Protein AF-A0A3A9IC26-F1 (afdb_monomer)

Secondary structure (DSSP, 8-state):
-HHHHHHHHHHHHHHHHHHHHHHHHTTTS-GGGHHHHHHHHHHHHHHHHHHHHHHHHHHHHHHHS-EEETTTTEEEEE--STTS-HHHHTTSTHHHHTT-EEEEEGGGEEEEEEBSSSEEEEEETTEEEEEE-SSHHHHHHHHHHHHHH--PEEPPPB--

Foldseek 3Di:
DVVLCVPVVCLVVVLVVLVVVCVVVVVVDDPVCPVVSVVVNVVSVVVSVVVVVVSVLLVCCVVLQWDADPPQQKIKHQAAPPPDDPVVVVPVCCVVSRRDIDIDRLVQFAEKEAEPWFWIWTAGPVGIGIGGDPGPVSSVVVVVVSVVSHPHYYDDYPDD

Sequence (160 aa):
MAKHFFSAGIITTGLIAMFYTNSYLLPNIPPEYTKVVFCLDVLIVIISLYPIKKMAERVAVRYFGVVFDDTEKKIVIPADLENSSCGENLRLNFIRKMGDFEEINVKDISSVTREKGVNLYIHGQFGSRKINFSNKQKRDECLSALQARTSVRFGRDLGY

pLDDT: mean 70.34, std 14.38, range [30.5, 86.56]

Structure (mmCIF, N/CA/C/O backbone):
data_AF-A0A3A9IC26-F1
#
_entry.id   AF-A0A3A9IC26-F1
#
loop_
_atom_site.group_PDB
_atom_site.id
_atom_site.type_symbol
_atom_site.label_atom_id
_atom_site.label_alt_id
_atom_site.label_comp_id
_atom_site.label_asym_id
_atom_site.label_entity_id
_atom_site.label_seq_id
_atom_site.pdbx_PDB_ins_code
_atom_site.Cartn_x
_atom_site.Cartn_y
_atom_site.Cartn_z
_atom_site.occupancy
_atom_site.B_iso_or_equiv
_atom_site.auth_seq_id
_atom_site.auth_comp_id
_atom_site.auth_asym_id
_atom_site.auth_atom_id
_atom_site.pdbx_PDB_model_num
ATOM 1 N N . MET A 1 1 ? 6.668 15.614 -0.184 1.00 36.22 1 MET A N 1
ATOM 2 C CA . MET A 1 1 ? 6.187 15.738 -1.585 1.00 36.22 1 MET A CA 1
ATOM 3 C C . MET A 1 1 ? 7.273 15.409 -2.625 1.00 36.22 1 MET A C 1
ATOM 5 O O . MET A 1 1 ? 6.978 14.666 -3.549 1.00 36.22 1 MET A O 1
ATOM 9 N N . ALA A 1 2 ? 8.530 15.839 -2.442 1.00 30.50 2 ALA A N 1
ATOM 10 C CA . ALA A 1 2 ? 9.625 15.651 -3.413 1.00 30.50 2 ALA A CA 1
ATOM 11 C C . ALA A 1 2 ? 10.085 14.195 -3.689 1.00 30.50 2 ALA A C 1
ATOM 13 O O . ALA A 1 2 ? 10.569 13.902 -4.774 1.00 30.50 2 ALA A O 1
ATOM 14 N N . LYS A 1 3 ? 9.913 13.249 -2.753 1.00 34.62 3 LYS A N 1
ATOM 15 C CA . LYS A 1 3 ? 10.384 11.856 -2.930 1.00 34.62 3 LYS A CA 1
ATOM 16 C C . LYS A 1 3 ? 9.457 10.959 -3.769 1.00 34.62 3 LYS A C 1
ATOM 18 O O . LYS A 1 3 ? 9.896 9.914 -4.234 1.00 34.62 3 LYS A O 1
ATOM 23 N N . HIS A 1 4 ? 8.199 11.352 -3.985 1.00 39.12 4 HIS A N 1
ATOM 24 C CA . HIS A 1 4 ? 7.224 10.541 -4.736 1.00 39.12 4 HIS A CA 1
ATOM 25 C C . HIS A 1 4 ? 7.382 10.685 -6.253 1.00 39.12 4 HIS A C 1
ATOM 27 O O . HIS A 1 4 ? 7.264 9.699 -6.972 1.00 39.12 4 HIS A O 1
ATOM 33 N N . PHE A 1 5 ? 7.754 11.882 -6.715 1.00 42.34 5 PHE A N 1
ATOM 34 C CA . PHE A 1 5 ? 8.208 12.104 -8.089 1.00 42.34 5 PHE A CA 1
ATOM 35 C C . PHE A 1 5 ? 9.488 11.325 -8.404 1.00 42.34 5 PHE A C 1
ATOM 37 O O . PHE A 1 5 ? 9.704 10.940 -9.545 1.00 42.34 5 PHE A O 1
ATOM 44 N N . PHE A 1 6 ? 10.308 11.041 -7.388 1.00 46.16 6 PHE A N 1
ATOM 45 C CA . PHE A 1 6 ? 11.607 10.415 -7.581 1.00 46.16 6 PHE A CA 1
ATOM 46 C C . PHE A 1 6 ? 11.494 8.956 -8.042 1.00 46.16 6 PHE A C 1
ATOM 48 O O . PHE A 1 6 ? 12.114 8.605 -9.028 1.00 46.16 6 PHE A O 1
ATOM 55 N N . SER A 1 7 ? 10.674 8.100 -7.418 1.00 52.81 7 SER A N 1
ATOM 56 C CA . SER A 1 7 ? 10.635 6.678 -7.822 1.00 52.81 7 SER A CA 1
ATOM 57 C C . SER A 1 7 ? 9.742 6.382 -9.028 1.00 52.81 7 SER A C 1
ATOM 59 O O . SER A 1 7 ? 10.132 5.554 -9.844 1.00 52.81 7 SER A O 1
ATOM 61 N N . ALA A 1 8 ? 8.578 7.027 -9.161 1.00 54.97 8 ALA A N 1
ATOM 62 C CA . ALA A 1 8 ? 7.774 6.883 -10.376 1.00 54.97 8 ALA A CA 1
ATOM 63 C C . ALA A 1 8 ? 8.522 7.484 -11.572 1.00 54.97 8 ALA A C 1
ATOM 65 O O . ALA A 1 8 ? 8.575 6.858 -12.623 1.00 54.97 8 ALA A O 1
ATOM 66 N N . GLY A 1 9 ? 9.181 8.631 -11.354 1.00 61.72 9 GLY A N 1
ATOM 67 C CA . GLY A 1 9 ? 10.098 9.247 -12.302 1.00 61.72 9 GLY A CA 1
ATOM 68 C C . GLY A 1 9 ? 11.264 8.339 -12.669 1.00 61.72 9 GLY A C 1
ATOM 69 O O . GLY A 1 9 ? 11.537 8.219 -13.844 1.00 61.72 9 GLY A O 1
ATOM 70 N N . ILE A 1 10 ? 11.909 7.648 -11.722 1.00 67.00 10 ILE A N 1
ATOM 71 C CA . ILE A 1 10 ? 13.015 6.711 -12.014 1.00 67.00 10 ILE A CA 1
ATOM 72 C C . ILE A 1 10 ? 12.562 5.518 -12.860 1.00 67.00 10 ILE A C 1
ATOM 74 O O . ILE A 1 10 ? 13.302 5.081 -13.735 1.00 67.00 10 ILE A O 1
ATOM 78 N N . ILE A 1 11 ? 11.369 4.969 -12.610 1.00 68.38 11 ILE A N 1
ATOM 79 C CA . ILE A 1 11 ? 10.871 3.822 -13.382 1.00 68.38 11 ILE A CA 1
ATOM 80 C C . ILE A 1 11 ? 10.488 4.267 -14.796 1.00 68.38 11 ILE A C 1
ATOM 82 O O . ILE A 1 11 ? 10.872 3.613 -15.763 1.00 68.38 11 ILE A O 1
ATOM 86 N N . THR A 1 12 ? 9.793 5.400 -14.944 1.00 71.44 12 THR A N 1
ATOM 87 C CA . THR A 1 12 ? 9.454 5.929 -16.273 1.00 71.44 12 THR A CA 1
ATOM 88 C C . THR A 1 12 ? 10.684 6.415 -17.028 1.00 71.44 12 THR A C 1
ATOM 90 O O . THR A 1 12 ? 10.824 6.077 -18.198 1.00 71.44 12 THR A O 1
ATOM 93 N N . THR A 1 13 ? 11.619 7.129 -16.394 1.00 74.00 13 THR A N 1
ATOM 94 C CA . THR A 1 13 ? 12.878 7.528 -17.043 1.00 74.00 13 THR A CA 1
ATOM 95 C C . THR A 1 13 ? 13.759 6.329 -17.359 1.00 74.00 13 THR A C 1
ATOM 97 O O . THR A 1 13 ? 14.393 6.333 -18.405 1.00 74.00 13 THR A O 1
ATOM 100 N N . GLY A 1 14 ? 13.758 5.284 -16.527 1.00 77.56 14 GLY A N 1
ATOM 101 C CA . GLY A 1 14 ? 14.458 4.026 -16.790 1.00 77.56 14 GLY A CA 1
ATOM 102 C C . GLY A 1 14 ? 13.901 3.282 -18.005 1.00 77.56 14 GLY A C 1
ATOM 103 O O . GLY A 1 14 ? 14.672 2.869 -18.865 1.00 77.56 14 GLY A O 1
ATOM 104 N N . LEU A 1 15 ? 12.574 3.177 -18.129 1.00 78.69 15 LEU A N 1
ATOM 105 C CA . LEU A 1 15 ? 11.924 2.570 -19.299 1.00 78.69 15 LEU A CA 1
ATOM 106 C C . LEU A 1 15 ? 12.125 3.406 -20.574 1.00 78.69 15 LEU A C 1
ATOM 108 O O . LEU A 1 15 ? 12.380 2.849 -21.639 1.00 78.69 15 LEU A O 1
ATOM 112 N N . ILE A 1 16 ? 12.065 4.738 -20.469 1.00 81.75 16 ILE A N 1
ATOM 113 C CA . ILE A 1 16 ? 12.348 5.648 -21.590 1.00 81.75 16 ILE A CA 1
ATOM 114 C C . ILE A 1 16 ? 13.818 5.537 -22.013 1.00 81.75 16 ILE A C 1
ATOM 116 O O . ILE A 1 16 ? 14.104 5.458 -23.205 1.00 81.75 16 ILE A O 1
ATOM 120 N N . ALA A 1 17 ? 14.748 5.488 -21.055 1.00 81.25 17 ALA A N 1
ATOM 121 C CA . ALA A 1 17 ? 16.169 5.307 -21.325 1.00 81.25 17 ALA A CA 1
ATOM 122 C C . ALA A 1 17 ? 16.440 3.955 -21.991 1.00 81.25 17 ALA A C 1
ATOM 124 O O . ALA A 1 17 ? 17.156 3.933 -22.982 1.00 81.25 17 ALA A O 1
ATOM 125 N N . MET A 1 18 ? 15.811 2.871 -21.521 1.00 82.31 18 MET A N 1
ATOM 126 C CA . MET A 1 18 ? 15.897 1.539 -22.133 1.00 82.31 18 MET A CA 1
ATOM 127 C C . MET A 1 18 ? 15.418 1.555 -23.592 1.00 82.31 18 MET A C 1
ATOM 129 O O . MET A 1 18 ? 16.095 1.043 -24.483 1.00 82.31 18 MET A O 1
ATOM 133 N N . PHE A 1 19 ? 14.280 2.203 -23.863 1.00 83.62 19 PHE A N 1
ATOM 134 C CA . PHE A 1 19 ? 13.764 2.351 -25.224 1.00 83.62 19 PHE A CA 1
ATOM 135 C C . PHE A 1 19 ? 14.729 3.149 -26.114 1.00 83.62 19 PHE A C 1
ATOM 137 O O . PHE A 1 19 ? 15.011 2.755 -27.246 1.00 83.62 19 PHE A O 1
ATOM 144 N N . TYR A 1 20 ? 15.290 4.240 -25.586 1.00 83.31 20 TYR A N 1
ATOM 145 C CA . TYR A 1 20 ? 16.240 5.084 -26.308 1.00 83.31 20 TYR A CA 1
ATOM 146 C C . TYR A 1 20 ? 17.561 4.353 -26.584 1.00 83.31 20 TYR A C 1
ATOM 148 O O . TYR A 1 20 ? 18.052 4.371 -27.714 1.00 83.31 20 TYR A O 1
ATOM 156 N N . THR A 1 21 ? 18.109 3.636 -25.598 1.00 81.25 21 THR A N 1
ATOM 157 C CA . THR A 1 21 ? 19.320 2.824 -25.776 1.00 81.25 21 THR A CA 1
ATOM 158 C C . THR A 1 21 ? 19.094 1.714 -26.787 1.00 81.25 21 THR A C 1
ATOM 160 O O . THR A 1 21 ? 19.941 1.524 -27.653 1.00 81.25 21 THR A O 1
ATOM 163 N N . ASN A 1 22 ? 17.939 1.043 -26.759 1.00 83.31 22 ASN A N 1
ATOM 164 C CA . ASN A 1 22 ? 17.621 -0.006 -27.728 1.00 83.31 22 ASN A CA 1
ATOM 165 C C . ASN A 1 22 ? 17.456 0.554 -29.141 1.00 83.31 22 ASN A C 1
ATOM 167 O O . ASN A 1 22 ? 17.956 -0.051 -30.085 1.00 83.31 22 ASN A O 1
ATOM 171 N N . SER A 1 23 ? 16.853 1.736 -29.297 1.00 81.25 23 SER A N 1
ATOM 172 C CA . SER A 1 23 ? 16.741 2.392 -30.607 1.00 8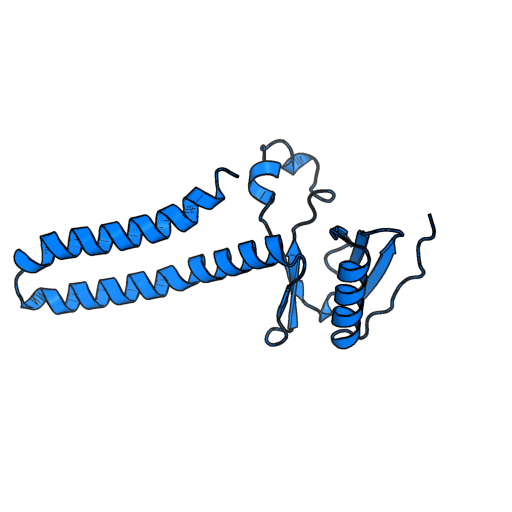1.25 23 SER A CA 1
ATOM 173 C C . SER A 1 23 ? 18.102 2.731 -31.236 1.00 81.25 23 SER A C 1
ATOM 175 O O . SER A 1 23 ? 18.229 2.713 -32.457 1.00 81.25 23 SER A O 1
ATOM 177 N N . TYR A 1 24 ? 19.130 2.971 -30.413 1.00 82.50 24 TYR A N 1
ATOM 178 C CA . TYR A 1 24 ? 20.495 3.256 -30.863 1.00 82.50 24 TYR A CA 1
ATOM 179 C C . TYR A 1 24 ? 21.375 1.997 -30.982 1.00 82.50 24 TYR A C 1
ATOM 181 O O . TYR A 1 24 ? 22.262 1.940 -31.833 1.00 82.50 24 TYR A O 1
ATOM 189 N N . LEU A 1 25 ? 21.148 0.977 -30.149 1.00 80.12 25 LEU A N 1
ATOM 190 C CA . LEU A 1 25 ? 21.926 -0.268 -30.128 1.00 80.12 25 LEU A CA 1
ATOM 191 C C . LEU A 1 25 ? 21.464 -1.278 -31.180 1.00 80.12 25 LEU A C 1
ATOM 193 O O . LEU A 1 25 ? 22.311 -1.852 -31.857 1.00 80.12 25 LEU A O 1
ATOM 197 N N . LEU A 1 26 ? 20.152 -1.483 -31.352 1.00 80.44 26 LEU A N 1
ATOM 198 C CA . LEU A 1 26 ? 19.596 -2.486 -32.274 1.00 80.44 26 LEU A CA 1
ATOM 199 C C . LEU A 1 26 ? 20.079 -2.347 -33.733 1.00 80.44 26 LEU A C 1
ATOM 201 O O . LEU A 1 26 ? 20.325 -3.382 -34.348 1.00 80.44 26 LEU A O 1
ATOM 205 N N . PRO A 1 27 ? 20.274 -1.134 -34.292 1.00 81.56 27 PRO A N 1
ATOM 206 C CA . PRO A 1 27 ? 20.824 -0.972 -35.641 1.00 81.56 27 PRO A CA 1
ATOM 207 C C . PRO A 1 27 ? 22.320 -1.306 -35.754 1.00 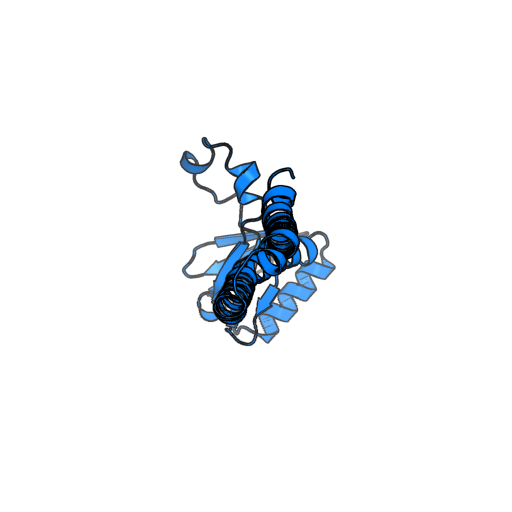81.56 27 PRO A C 1
ATOM 209 O O . PRO A 1 27 ? 22.803 -1.564 -36.851 1.00 81.56 27 PRO A O 1
ATOM 212 N N . ASN A 1 28 ? 23.055 -1.262 -34.638 1.00 82.19 28 ASN A N 1
ATOM 213 C CA . ASN A 1 28 ? 24.519 -1.329 -34.597 1.00 82.19 28 ASN A CA 1
ATOM 214 C C . ASN A 1 28 ? 25.060 -2.680 -34.098 1.00 82.19 28 ASN A C 1
ATOM 216 O O . ASN A 1 28 ? 26.273 -2.893 -34.113 1.00 82.19 28 ASN A O 1
ATOM 220 N N . ILE A 1 29 ? 24.192 -3.590 -33.646 1.00 83.12 29 ILE A N 1
ATOM 221 C CA . ILE A 1 29 ? 24.586 -4.920 -33.167 1.00 83.12 29 ILE A CA 1
ATOM 222 C C . ILE A 1 29 ? 24.325 -6.006 -34.219 1.00 83.12 29 ILE A C 1
ATOM 224 O O . ILE A 1 29 ? 23.360 -5.918 -34.980 1.00 83.12 29 ILE A O 1
ATOM 228 N N . PRO A 1 30 ? 25.139 -7.077 -34.246 1.00 84.00 30 PRO A N 1
ATOM 229 C CA . PRO A 1 30 ? 24.877 -8.222 -35.105 1.00 84.00 30 PRO A CA 1
ATOM 230 C C . PRO A 1 30 ? 23.518 -8.868 -34.776 1.00 84.00 30 PRO A C 1
ATOM 232 O O . PRO A 1 30 ? 23.146 -8.951 -33.598 1.00 84.00 30 PRO A O 1
ATOM 235 N N . PRO A 1 31 ? 22.795 -9.397 -35.782 1.00 80.06 31 PRO A N 1
ATOM 236 C CA . PRO A 1 31 ? 21.442 -9.933 -35.615 1.00 80.06 31 PRO A CA 1
ATOM 237 C C . PRO A 1 31 ? 21.364 -11.097 -34.615 1.00 80.06 31 PRO A C 1
ATOM 239 O O . PRO A 1 31 ? 20.315 -11.324 -34.018 1.00 80.06 31 PRO A O 1
ATOM 242 N N . GLU A 1 32 ? 22.471 -11.797 -34.370 1.00 82.19 32 GLU A N 1
ATOM 243 C CA . GLU A 1 32 ? 22.571 -12.896 -33.402 1.00 82.19 32 GLU A CA 1
ATOM 244 C C . GLU A 1 32 ? 22.335 -12.446 -31.949 1.00 82.19 32 GLU A C 1
ATOM 246 O O . GLU A 1 32 ? 21.747 -13.186 -31.159 1.00 82.19 32 GLU A O 1
ATOM 251 N N . TYR A 1 33 ? 22.707 -11.209 -31.604 1.00 82.06 33 TYR A N 1
ATOM 252 C CA . TYR A 1 33 ? 22.588 -10.677 -30.241 1.00 82.06 33 TYR A CA 1
ATOM 253 C C . TYR A 1 33 ? 21.229 -10.029 -29.954 1.00 82.06 33 TYR A C 1
ATOM 255 O O . TYR A 1 33 ? 20.892 -9.795 -28.794 1.00 82.06 33 TYR A O 1
ATOM 263 N N . THR A 1 34 ? 20.405 -9.794 -30.980 1.00 80.94 34 THR A N 1
ATOM 264 C CA . THR A 1 34 ? 19.076 -9.169 -30.829 1.00 80.94 34 THR A CA 1
ATOM 265 C C . THR A 1 34 ? 18.160 -9.962 -29.894 1.00 80.94 34 THR A C 1
ATOM 267 O O . THR A 1 34 ? 17.460 -9.380 -29.066 1.00 80.94 34 THR A O 1
ATOM 270 N N . LYS A 1 35 ? 18.225 -11.300 -29.949 1.00 83.00 35 LYS A N 1
ATOM 271 C CA . LYS A 1 35 ? 17.468 -12.192 -29.055 1.00 83.00 35 LYS A CA 1
ATOM 272 C C . LYS A 1 35 ? 17.874 -12.023 -27.589 1.00 83.00 35 LYS A C 1
ATOM 274 O O . LYS A 1 35 ? 17.021 -12.068 -26.711 1.00 83.00 35 LYS A O 1
ATOM 279 N N . VAL A 1 36 ? 19.166 -11.816 -27.326 1.00 84.69 36 VAL A N 1
ATOM 280 C CA . VAL A 1 36 ? 19.703 -11.643 -25.967 1.00 84.69 36 VAL A CA 1
ATOM 281 C C . VAL A 1 36 ? 19.253 -10.308 -25.376 1.00 84.69 36 VAL A C 1
ATOM 283 O O . VAL A 1 36 ? 18.832 -10.268 -24.221 1.00 84.69 36 VAL A O 1
ATOM 286 N N . VAL A 1 37 ? 19.271 -9.238 -26.179 1.00 84.19 37 VAL A N 1
ATOM 287 C CA . VAL A 1 37 ? 18.766 -7.913 -25.778 1.00 84.19 37 VAL A CA 1
ATOM 288 C C . VAL A 1 37 ? 17.279 -7.985 -25.430 1.00 84.19 37 VAL A C 1
ATOM 290 O O . VAL A 1 37 ? 16.882 -7.545 -24.356 1.00 84.19 37 VAL A O 1
ATOM 293 N N . PHE A 1 38 ? 16.473 -8.646 -26.266 1.00 84.06 38 PHE A N 1
ATOM 294 C CA . PHE A 1 38 ? 15.040 -8.793 -26.006 1.00 84.06 38 PHE A CA 1
ATOM 295 C C . PHE A 1 38 ? 14.750 -9.587 -24.719 1.00 84.06 38 PHE A C 1
ATOM 297 O O . PHE A 1 38 ? 13.858 -9.233 -23.949 1.00 84.06 38 PHE A O 1
ATOM 304 N N . CYS A 1 39 ? 15.524 -10.642 -24.438 1.00 85.44 39 CYS A N 1
ATOM 305 C CA . CYS A 1 39 ? 15.415 -11.377 -23.174 1.00 85.44 39 CYS A CA 1
ATOM 306 C C . CYS A 1 39 ? 15.756 -10.504 -21.956 1.00 85.44 39 CYS A C 1
ATOM 308 O O . CYS A 1 39 ? 15.074 -10.597 -20.933 1.00 85.44 39 CYS A O 1
ATOM 310 N N . LEU A 1 40 ? 16.785 -9.656 -22.054 1.00 85.44 40 LEU A N 1
ATOM 311 C CA . LEU A 1 40 ? 17.152 -8.713 -20.994 1.00 85.44 40 LEU A CA 1
ATOM 312 C C . LEU A 1 40 ? 16.052 -7.675 -20.752 1.00 85.44 40 LEU A C 1
ATOM 314 O O . LEU A 1 40 ? 15.700 -7.435 -19.599 1.00 85.44 40 LEU A O 1
ATOM 318 N N . ASP A 1 41 ? 15.462 -7.127 -21.814 1.00 83.75 41 ASP A N 1
ATOM 319 C CA . ASP A 1 41 ? 14.359 -6.164 -21.726 1.00 83.75 41 ASP A CA 1
ATOM 320 C C . ASP A 1 41 ? 13.155 -6.746 -20.978 1.00 83.75 41 ASP A C 1
ATOM 322 O O . ASP A 1 41 ? 12.627 -6.132 -20.049 1.00 83.75 41 ASP A O 1
ATOM 326 N N . VAL A 1 42 ? 12.744 -7.966 -21.339 1.00 86.44 42 VAL A N 1
ATOM 327 C CA . VAL A 1 42 ? 11.638 -8.666 -20.668 1.00 86.44 42 VAL A CA 1
ATOM 328 C C . VAL A 1 42 ? 11.943 -8.859 -19.182 1.00 86.44 42 VAL A C 1
ATOM 330 O O . VAL A 1 42 ? 11.078 -8.635 -18.334 1.00 86.44 42 VAL A O 1
ATOM 333 N N . LEU A 1 43 ? 13.180 -9.227 -18.847 1.00 86.56 43 LEU A N 1
ATOM 334 C CA . LEU A 1 43 ? 13.601 -9.442 -17.466 1.00 86.56 43 LEU A CA 1
ATOM 335 C C . LEU A 1 43 ? 13.588 -8.130 -16.660 1.00 86.56 43 LEU A C 1
ATOM 337 O O . LEU A 1 43 ? 13.092 -8.109 -15.532 1.00 86.56 43 LEU A O 1
ATOM 341 N N . ILE A 1 44 ? 14.043 -7.021 -17.254 1.00 83.19 44 ILE A N 1
ATOM 342 C CA . ILE A 1 44 ? 13.980 -5.676 -16.658 1.00 83.19 44 ILE A CA 1
ATOM 343 C C . ILE A 1 44 ? 12.527 -5.266 -16.395 1.00 83.19 44 ILE A C 1
ATOM 345 O O . ILE A 1 44 ? 12.211 -4.790 -15.301 1.00 83.19 44 ILE A O 1
ATOM 349 N N . VAL A 1 45 ? 11.626 -5.496 -17.356 1.00 83.81 45 VAL A N 1
ATOM 350 C CA . VAL A 1 45 ? 10.196 -5.201 -17.194 1.00 83.81 45 VAL A CA 1
ATOM 351 C C . VAL A 1 45 ? 9.607 -6.012 -16.041 1.00 83.81 45 VAL A C 1
ATOM 353 O O . VAL A 1 45 ? 8.956 -5.428 -15.175 1.00 83.81 45 VAL A O 1
ATOM 356 N N . ILE A 1 46 ? 9.883 -7.317 -15.960 1.00 85.31 46 ILE A N 1
ATOM 357 C CA . ILE A 1 46 ? 9.388 -8.171 -14.868 1.00 85.31 46 ILE A CA 1
ATOM 358 C C . ILE A 1 46 ? 9.873 -7.660 -13.505 1.00 85.31 46 ILE A C 1
ATOM 360 O O . ILE A 1 46 ? 9.068 -7.514 -12.585 1.00 85.31 46 ILE A O 1
ATOM 364 N N . ILE A 1 47 ? 11.162 -7.325 -13.374 1.00 79.94 47 ILE A N 1
ATOM 365 C CA . ILE A 1 47 ? 11.715 -6.773 -12.127 1.00 79.94 47 ILE A CA 1
ATOM 366 C C . ILE A 1 47 ? 11.046 -5.438 -11.772 1.00 79.94 47 ILE A C 1
ATOM 368 O O . ILE A 1 47 ? 10.789 -5.171 -10.596 1.00 79.94 47 ILE A O 1
ATOM 372 N N . SER A 1 48 ? 10.717 -4.613 -12.770 1.00 74.81 48 SER A N 1
ATOM 373 C CA . SER A 1 48 ? 10.071 -3.312 -12.563 1.00 74.81 48 SER A CA 1
ATOM 374 C C . SER A 1 48 ? 8.624 -3.404 -12.053 1.00 74.81 48 SER A C 1
ATOM 376 O O . SER A 1 48 ? 8.145 -2.459 -11.427 1.00 74.81 48 SER A O 1
ATOM 378 N N . LEU A 1 49 ? 7.938 -4.543 -12.218 1.00 78.06 49 LEU A N 1
ATOM 379 C CA . LEU A 1 49 ? 6.561 -4.716 -11.734 1.00 78.06 49 LEU A CA 1
ATOM 380 C C . LEU A 1 49 ? 6.463 -4.647 -10.205 1.00 78.06 49 LEU A C 1
ATOM 382 O O . LEU A 1 49 ? 5.511 -4.074 -9.673 1.00 78.06 49 LEU A O 1
ATOM 386 N N . TYR A 1 50 ? 7.454 -5.180 -9.486 1.00 75.25 50 TYR A N 1
ATOM 387 C CA . TYR A 1 50 ? 7.468 -5.174 -8.022 1.00 75.25 50 TYR A CA 1
ATOM 388 C C . TYR A 1 50 ? 7.462 -3.757 -7.411 1.00 75.25 50 TYR A C 1
ATOM 390 O O . TYR A 1 50 ? 6.575 -3.457 -6.604 1.00 75.25 50 TYR A O 1
ATOM 398 N N . PRO A 1 51 ? 8.383 -2.837 -7.774 1.00 69.56 51 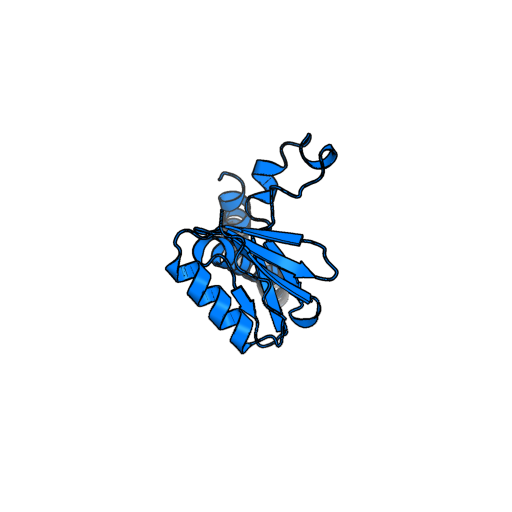PRO A N 1
ATOM 399 C CA . PRO A 1 51 ? 8.349 -1.476 -7.250 1.00 69.56 51 PRO A CA 1
ATOM 400 C C . PRO A 1 51 ? 7.121 -0.685 -7.724 1.00 69.56 51 PRO A C 1
ATOM 402 O O . PRO A 1 51 ? 6.640 0.162 -6.968 1.00 69.56 51 PRO A O 1
ATOM 405 N N . ILE A 1 52 ? 6.576 -0.973 -8.916 1.00 73.56 52 ILE A N 1
ATOM 406 C CA . ILE A 1 52 ? 5.317 -0.372 -9.390 1.00 73.56 52 ILE A CA 1
ATOM 407 C C . ILE A 1 52 ? 4.154 -0.784 -8.485 1.00 73.56 52 ILE A C 1
ATOM 409 O O . ILE A 1 52 ? 3.435 0.092 -8.003 1.00 73.56 52 ILE A O 1
ATOM 413 N N . LYS A 1 53 ? 4.001 -2.085 -8.191 1.00 74.06 53 LYS A N 1
ATOM 414 C CA . LYS A 1 53 ? 2.977 -2.594 -7.261 1.00 74.06 53 LYS A CA 1
ATOM 415 C C . LYS A 1 53 ? 3.080 -1.894 -5.905 1.00 74.06 53 LYS A C 1
ATOM 417 O O . LYS A 1 53 ? 2.105 -1.316 -5.432 1.00 74.06 53 LYS A O 1
ATOM 422 N N . LYS A 1 54 ? 4.286 -1.853 -5.331 1.00 69.12 54 LYS A N 1
ATOM 423 C CA . LYS A 1 54 ? 4.528 -1.221 -4.025 1.00 69.12 54 LYS A CA 1
ATOM 424 C C . LYS A 1 54 ? 4.202 0.278 -4.019 1.00 69.12 54 LYS A C 1
ATOM 426 O O . LYS A 1 54 ? 3.765 0.829 -3.009 1.00 69.12 54 LYS A O 1
ATOM 431 N N . MET A 1 55 ? 4.415 0.963 -5.143 1.00 67.06 55 MET A N 1
ATOM 432 C CA . MET A 1 55 ? 4.007 2.359 -5.298 1.00 67.06 55 MET A CA 1
ATOM 433 C C . MET A 1 55 ? 2.497 2.522 -5.457 1.00 67.06 55 MET A C 1
ATOM 435 O O . MET A 1 55 ? 1.944 3.458 -4.883 1.00 67.06 55 MET A O 1
ATOM 439 N N . ALA A 1 56 ? 1.828 1.623 -6.178 1.00 67.12 56 ALA A N 1
ATOM 440 C CA . ALA A 1 56 ? 0.375 1.626 -6.303 1.00 67.12 56 ALA A CA 1
ATOM 441 C C . ALA A 1 56 ? -0.302 1.446 -4.937 1.00 67.12 56 ALA A C 1
ATOM 443 O O . ALA A 1 56 ? -1.195 2.218 -4.603 1.00 67.12 56 ALA A O 1
ATOM 444 N N . GLU A 1 57 ? 0.185 0.521 -4.105 1.00 63.62 57 GLU A N 1
ATOM 445 C CA . GLU A 1 57 ? -0.290 0.325 -2.726 1.00 63.62 57 GLU A CA 1
ATOM 446 C C . GLU A 1 57 ? -0.090 1.583 -1.875 1.00 63.62 57 GLU A C 1
ATOM 448 O O . GLU A 1 57 ? -1.014 2.049 -1.213 1.00 63.62 57 GLU A O 1
ATOM 453 N N . ARG A 1 58 ? 1.085 2.216 -1.965 1.00 63.59 58 ARG A N 1
ATOM 454 C CA . ARG A 1 58 ? 1.369 3.477 -1.264 1.00 63.59 58 ARG A CA 1
ATOM 455 C C . ARG A 1 58 ? 0.430 4.612 -1.683 1.00 63.59 58 ARG A C 1
ATOM 457 O O . ARG A 1 58 ? 0.014 5.413 -0.846 1.00 63.59 58 ARG A O 1
ATOM 464 N N . VAL A 1 59 ? 0.124 4.717 -2.975 1.00 63.44 59 VAL A N 1
ATOM 465 C CA . VAL A 1 59 ? -0.841 5.696 -3.496 1.00 63.44 59 VAL A CA 1
ATOM 466 C C . VAL A 1 59 ? -2.250 5.345 -3.016 1.00 63.44 59 VAL A C 1
ATOM 468 O O . VAL A 1 59 ? -2.954 6.228 -2.533 1.00 63.44 59 VAL A O 1
ATOM 471 N N . ALA A 1 60 ? -2.638 4.071 -3.065 1.00 60.94 60 ALA A N 1
ATOM 472 C CA . ALA A 1 60 ? -3.937 3.603 -2.599 1.00 60.94 60 ALA A CA 1
ATOM 473 C C . ALA A 1 60 ? -4.153 3.923 -1.114 1.00 60.94 60 ALA A C 1
ATOM 475 O O . ALA A 1 60 ? -5.158 4.532 -0.773 1.00 60.94 60 ALA A O 1
ATOM 476 N N . VAL A 1 61 ? -3.182 3.644 -0.245 1.00 61.00 61 VAL A N 1
ATOM 477 C CA . VAL A 1 61 ? -3.241 3.990 1.188 1.00 61.00 61 VAL A CA 1
ATOM 478 C C . VAL A 1 61 ? -3.368 5.503 1.396 1.00 61.00 61 VAL A C 1
ATOM 480 O O . VAL A 1 61 ? -4.103 5.956 2.269 1.00 61.00 61 VAL A O 1
ATOM 483 N N . ARG A 1 62 ? -2.732 6.323 0.551 1.00 57.88 62 ARG A N 1
ATOM 484 C CA . ARG A 1 62 ? -2.842 7.787 0.638 1.00 57.88 62 ARG A CA 1
ATOM 485 C C . ARG A 1 62 ? -4.225 8.321 0.254 1.00 57.88 62 ARG A C 1
ATOM 487 O O . ARG A 1 62 ? -4.653 9.325 0.817 1.00 57.88 62 ARG A O 1
ATOM 494 N N . TYR A 1 63 ? -4.897 7.692 -0.709 1.00 53.69 63 TYR A N 1
ATOM 495 C CA . TYR A 1 63 ? -6.211 8.136 -1.196 1.00 53.69 63 TYR A CA 1
ATOM 496 C C . TYR A 1 63 ? -7.384 7.476 -0.458 1.00 53.69 63 TYR A C 1
ATOM 498 O O . TYR A 1 63 ? -8.393 8.133 -0.198 1.00 53.69 63 TYR A O 1
ATOM 506 N N . PHE A 1 64 ? -7.248 6.199 -0.103 1.00 56.28 64 PHE A N 1
ATOM 507 C CA . PHE A 1 64 ? -8.294 5.376 0.505 1.00 56.28 64 PHE A CA 1
ATOM 508 C C . PHE A 1 64 ? -8.121 5.192 2.020 1.00 56.28 64 PHE A C 1
ATOM 510 O O . PHE A 1 64 ? -9.066 4.792 2.695 1.00 56.28 64 PHE A O 1
ATOM 517 N N . GLY A 1 65 ? -6.962 5.547 2.583 1.00 65.62 65 GLY A N 1
ATOM 518 C CA . GLY A 1 65 ? -6.672 5.430 4.011 1.00 65.62 65 GLY A CA 1
ATOM 519 C C . GLY A 1 65 ? -6.316 4.000 4.396 1.00 65.62 65 GLY A C 1
ATOM 520 O O . GLY A 1 65 ? -5.156 3.713 4.653 1.00 65.62 65 GLY A O 1
ATOM 521 N N . VAL A 1 66 ? -7.299 3.099 4.405 1.00 70.56 66 VAL A N 1
ATOM 522 C CA . VAL A 1 66 ? -7.128 1.691 4.796 1.00 70.56 66 VAL A CA 1
ATOM 523 C C . VAL A 1 66 ? -7.491 0.793 3.620 1.00 70.56 66 VAL A C 1
ATOM 525 O O . VAL A 1 66 ? -8.572 0.929 3.049 1.00 70.56 66 VAL A O 1
ATOM 528 N N . VAL A 1 67 ? -6.597 -0.130 3.264 1.00 75.06 67 VAL A N 1
ATOM 529 C CA . VAL A 1 67 ? -6.835 -1.123 2.208 1.00 75.06 67 VAL A CA 1
ATOM 530 C C . VAL A 1 67 ? -6.909 -2.509 2.836 1.00 75.06 67 VAL A C 1
ATOM 532 O O . VAL A 1 67 ? -6.049 -2.883 3.631 1.00 75.06 67 VAL A O 1
ATOM 535 N N . PHE A 1 68 ? -7.941 -3.266 2.478 1.00 74.88 68 PHE A N 1
ATOM 536 C CA . PHE A 1 68 ? -8.126 -4.647 2.911 1.00 74.88 68 PHE A CA 1
ATOM 537 C C . PHE A 1 68 ? -7.723 -5.579 1.768 1.00 74.88 68 PHE A C 1
ATOM 539 O O . PHE A 1 68 ? -8.307 -5.512 0.687 1.00 74.88 68 PHE A O 1
ATOM 546 N N . ASP A 1 69 ? -6.738 -6.441 2.007 1.00 77.38 69 ASP A N 1
ATOM 547 C CA . ASP A 1 69 ? -6.406 -7.553 1.120 1.00 77.38 69 ASP A CA 1
ATOM 548 C C . ASP A 1 69 ? -7.095 -8.820 1.640 1.00 77.38 69 ASP A C 1
ATOM 550 O O . ASP A 1 69 ? -6.640 -9.467 2.590 1.00 77.38 69 ASP A O 1
ATOM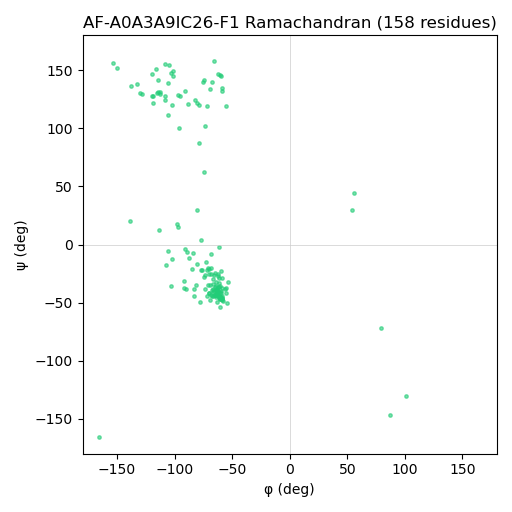 554 N N . ASP A 1 70 ? -8.219 -9.161 1.009 1.00 73.06 70 ASP A N 1
ATOM 555 C CA . ASP A 1 70 ? -9.018 -10.344 1.341 1.00 73.06 70 ASP A CA 1
ATOM 556 C C . ASP A 1 70 ? -8.328 -11.660 0.948 1.00 73.06 70 ASP A C 1
ATOM 558 O O . ASP A 1 70 ? -8.626 -12.709 1.525 1.00 73.06 70 ASP A O 1
ATOM 562 N N . THR A 1 71 ? -7.375 -11.612 0.012 1.00 73.06 71 THR A N 1
ATOM 563 C CA . THR A 1 71 ? -6.653 -12.794 -0.478 1.00 73.06 71 THR A CA 1
ATOM 564 C C . THR A 1 71 ? -5.591 -13.216 0.528 1.00 73.06 71 THR A C 1
ATOM 566 O O . THR A 1 71 ? -5.536 -14.379 0.931 1.00 73.06 71 THR A O 1
ATOM 569 N N . GLU A 1 72 ? -4.776 -12.264 0.988 1.00 69.81 72 GLU A N 1
ATOM 570 C CA . GLU A 1 72 ? -3.711 -12.525 1.965 1.00 69.81 72 GLU A CA 1
ATOM 571 C C . GLU A 1 72 ? -4.157 -12.348 3.427 1.00 69.81 72 GLU A C 1
ATOM 573 O O . GLU A 1 72 ? -3.395 -12.654 4.348 1.00 69.81 72 GLU A O 1
ATOM 578 N N . LYS A 1 73 ? -5.403 -11.905 3.658 1.00 78.25 73 LYS A N 1
ATOM 579 C CA . LYS A 1 73 ? -5.963 -11.565 4.981 1.00 78.25 73 LYS A CA 1
ATOM 580 C C . LYS A 1 73 ? -5.119 -10.521 5.710 1.00 78.25 73 LYS A C 1
ATOM 582 O O . LYS A 1 73 ? -4.839 -10.637 6.908 1.00 78.25 73 LYS A O 1
ATOM 587 N N . LYS A 1 74 ? -4.709 -9.495 4.972 1.00 81.88 74 LYS A N 1
ATOM 588 C CA . LYS A 1 74 ? -3.894 -8.391 5.474 1.00 81.88 74 LYS A CA 1
ATOM 589 C C . LYS A 1 74 ? -4.662 -7.087 5.386 1.00 81.88 74 LYS A C 1
ATOM 591 O O . LYS A 1 74 ? -5.515 -6.885 4.527 1.00 81.88 74 LYS A O 1
ATOM 596 N N . ILE A 1 75 ? -4.324 -6.188 6.289 1.00 79.06 75 ILE A N 1
ATOM 597 C CA . ILE A 1 75 ? -4.759 -4.806 6.282 1.00 79.06 75 ILE A CA 1
ATOM 598 C C . ILE A 1 75 ? -3.532 -3.941 6.070 1.00 79.06 75 ILE A C 1
ATOM 600 O O . ILE A 1 75 ? -2.522 -4.107 6.748 1.00 79.06 75 ILE A O 1
ATOM 604 N N . VAL A 1 76 ? -3.636 -3.012 5.133 1.00 76.88 76 VAL A N 1
ATOM 605 C CA . VAL A 1 76 ? -2.606 -2.018 4.873 1.00 76.88 76 VAL A CA 1
ATOM 606 C C . VAL A 1 76 ? -3.105 -0.689 5.424 1.00 76.88 76 VAL A C 1
ATOM 608 O O . VAL A 1 76 ? -4.079 -0.127 4.914 1.00 76.88 76 VAL A O 1
ATOM 611 N N . ILE A 1 77 ? -2.465 -0.210 6.489 1.00 74.62 77 ILE A N 1
ATOM 612 C CA . ILE A 1 77 ? -2.788 1.066 7.141 1.00 74.62 77 ILE A CA 1
ATOM 613 C C . ILE A 1 77 ? -1.702 2.107 6.857 1.00 74.62 77 ILE A C 1
ATOM 615 O O . ILE A 1 77 ? -0.553 1.738 6.599 1.00 74.62 77 ILE A O 1
ATOM 619 N N . PRO A 1 78 ? -2.015 3.413 6.914 1.00 68.19 78 PRO A N 1
ATOM 620 C CA . PRO A 1 78 ? -0.976 4.424 6.862 1.00 68.19 78 PRO A CA 1
ATOM 621 C C . PRO A 1 78 ? -0.149 4.330 8.147 1.00 68.19 78 PRO A C 1
ATOM 623 O O . PRO A 1 78 ? -0.704 4.108 9.224 1.00 68.19 78 PRO A O 1
ATOM 626 N N . ALA A 1 79 ? 1.172 4.474 8.035 1.00 64.94 79 ALA A N 1
ATOM 627 C CA . ALA A 1 79 ? 2.049 4.392 9.195 1.00 64.94 79 ALA A CA 1
ATOM 628 C C . ALA A 1 79 ? 1.668 5.449 10.244 1.00 64.94 79 ALA A C 1
ATOM 630 O O . ALA A 1 79 ? 1.509 6.633 9.931 1.00 64.94 79 ALA A O 1
ATOM 631 N N . ASP A 1 80 ? 1.554 5.009 11.496 1.00 60.88 80 ASP A N 1
ATOM 632 C CA . ASP A 1 80 ? 1.260 5.880 12.628 1.00 60.88 80 ASP A CA 1
ATOM 633 C C . ASP A 1 80 ? 2.502 6.717 12.972 1.00 60.88 80 ASP A C 1
ATOM 635 O O . ASP A 1 80 ? 3.477 6.235 13.554 1.00 60.88 80 ASP A O 1
ATOM 639 N N . LEU A 1 81 ? 2.490 7.983 12.554 1.00 50.41 81 LEU A N 1
ATOM 640 C CA . LEU A 1 81 ? 3.586 8.924 12.792 1.00 50.41 81 LEU A CA 1
ATOM 641 C C . LEU A 1 81 ? 3.687 9.333 14.270 1.00 50.41 81 LEU A C 1
ATOM 643 O O . LEU A 1 81 ? 4.784 9.671 14.719 1.00 50.41 81 LEU A O 1
ATOM 647 N N . GLU A 1 82 ? 2.589 9.275 15.031 1.00 50.16 82 GLU A N 1
ATOM 648 C CA . GLU A 1 82 ? 2.552 9.708 16.436 1.00 50.16 82 GLU A CA 1
ATOM 649 C C . GLU A 1 82 ? 3.195 8.683 17.384 1.00 50.16 82 GLU A C 1
ATOM 651 O O . GLU A 1 82 ? 3.679 9.060 18.449 1.00 50.16 82 GLU A O 1
ATOM 656 N N . ASN A 1 83 ? 3.283 7.410 16.980 1.00 48.94 83 ASN A N 1
ATOM 657 C CA . ASN A 1 83 ? 3.894 6.339 17.776 1.00 48.94 83 ASN A CA 1
ATOM 658 C C . ASN A 1 83 ? 5.364 6.046 17.393 1.00 48.94 83 ASN A C 1
ATOM 660 O O . ASN A 1 83 ? 5.923 5.006 17.746 1.00 48.94 83 ASN A O 1
ATOM 664 N N . SER A 1 84 ? 6.006 6.947 16.641 1.00 47.09 84 SER A N 1
ATOM 665 C CA . SER A 1 84 ? 7.412 6.804 16.247 1.00 47.09 84 SER A CA 1
ATOM 666 C C . SER A 1 84 ? 8.352 7.271 17.366 1.00 47.09 84 SER A C 1
ATOM 668 O O . SER A 1 84 ? 8.254 8.384 17.883 1.00 47.09 84 SER A O 1
ATOM 670 N N . SER A 1 85 ? 9.261 6.384 17.778 1.00 42.47 85 SER A N 1
ATOM 671 C CA . SER A 1 85 ? 10.114 6.576 18.955 1.00 42.47 85 SER A CA 1
ATOM 672 C C . SER A 1 85 ? 11.010 7.821 18.826 1.00 42.47 85 SER A C 1
ATOM 674 O O . SER A 1 85 ? 11.486 8.148 17.739 1.00 42.47 85 SER A O 1
ATOM 676 N N . CYS A 1 86 ? 11.279 8.516 19.939 1.00 39.00 86 CYS A N 1
ATOM 677 C CA . CYS A 1 86 ? 11.980 9.814 19.979 1.00 39.00 86 CYS A CA 1
ATOM 678 C C . CYS A 1 86 ? 13.349 9.808 19.252 1.00 39.00 86 CYS A C 1
ATOM 680 O O . CYS A 1 86 ? 13.719 10.783 18.599 1.00 39.00 86 CYS A O 1
ATOM 682 N N . GLY A 1 87 ? 14.062 8.673 19.258 1.00 45.34 87 GLY A N 1
ATOM 683 C CA . GLY A 1 87 ? 15.323 8.489 18.523 1.00 45.34 87 GLY A CA 1
ATOM 684 C C . GLY A 1 87 ? 15.187 8.395 16.992 1.00 45.34 87 GLY A C 1
ATOM 685 O O . GLY A 1 87 ? 16.150 8.656 16.274 1.00 45.34 87 GLY A O 1
ATOM 686 N N . GLU A 1 88 ? 14.004 8.075 16.459 1.00 43.53 88 GLU A N 1
ATOM 687 C CA . GLU A 1 88 ? 13.746 8.029 15.011 1.00 43.53 88 GLU A CA 1
ATOM 688 C C . GLU A 1 88 ? 13.382 9.400 14.413 1.00 43.53 88 GLU A C 1
ATOM 690 O O . GLU A 1 88 ? 13.543 9.605 13.203 1.00 43.53 88 GLU A O 1
ATOM 695 N N . ASN A 1 89 ? 12.929 10.342 15.250 1.00 44.72 89 ASN A N 1
ATOM 696 C CA . ASN A 1 89 ? 12.479 11.679 14.850 1.00 44.72 89 ASN A CA 1
ATOM 697 C C . ASN A 1 89 ? 13.630 12.630 14.478 1.00 44.72 89 ASN A C 1
ATOM 699 O O . ASN A 1 89 ? 13.471 13.475 13.595 1.00 44.72 89 ASN A O 1
ATOM 703 N N . LEU A 1 90 ? 14.825 12.439 15.049 1.00 46.78 90 LEU A N 1
ATOM 704 C CA . LEU A 1 90 ? 15.995 13.301 14.809 1.00 46.78 90 LEU A CA 1
ATOM 705 C C . LEU A 1 90 ? 16.589 13.207 13.387 1.00 46.78 90 LEU A C 1
ATOM 707 O O . LEU A 1 90 ? 17.446 14.006 13.022 1.00 46.78 90 LEU A O 1
ATOM 711 N N . ARG A 1 91 ? 16.133 12.261 12.551 1.00 49.19 91 ARG A N 1
ATOM 712 C CA . ARG A 1 91 ? 16.647 12.030 11.183 1.00 49.19 91 ARG A CA 1
ATOM 713 C C . ARG A 1 91 ? 15.826 12.667 10.052 1.00 49.19 91 ARG A C 1
ATOM 715 O O . ARG A 1 91 ? 15.965 12.244 8.906 1.00 49.19 91 ARG A O 1
ATOM 722 N N . LEU A 1 92 ? 14.956 13.648 10.330 1.00 44.62 92 LEU A N 1
ATOM 723 C CA . LEU A 1 92 ? 14.030 14.216 9.323 1.00 44.62 92 LEU A CA 1
ATOM 724 C C . LEU A 1 92 ? 13.182 13.121 8.631 1.00 44.62 92 LEU A C 1
ATOM 726 O O . LEU A 1 92 ? 12.780 13.232 7.468 1.00 44.62 92 LEU A O 1
ATOM 730 N N . ASN A 1 93 ? 12.901 12.034 9.358 1.00 45.50 93 ASN A N 1
ATOM 731 C CA . ASN A 1 93 ? 12.161 10.884 8.849 1.00 45.50 93 ASN A CA 1
ATOM 732 C C . ASN A 1 93 ? 10.669 11.173 8.663 1.00 45.50 93 ASN A C 1
ATOM 734 O O . ASN A 1 93 ? 10.032 10.448 7.912 1.00 45.50 93 ASN A O 1
ATOM 738 N N . PHE A 1 94 ? 10.119 12.248 9.230 1.00 41.03 94 PHE A N 1
ATOM 739 C CA . PHE A 1 94 ? 8.734 12.675 8.992 1.00 41.03 94 PHE A CA 1
ATOM 740 C C . PHE A 1 94 ? 8.436 12.888 7.492 1.00 41.03 94 PHE A C 1
ATOM 742 O O . PHE A 1 94 ? 7.411 12.453 6.976 1.00 41.03 94 PHE A O 1
ATOM 749 N N . ILE A 1 95 ? 9.397 13.436 6.734 1.00 44.97 95 ILE A N 1
ATOM 750 C CA . ILE A 1 95 ? 9.280 13.642 5.276 1.00 44.97 95 ILE A CA 1
ATOM 751 C C . ILE A 1 95 ? 9.461 12.322 4.496 1.00 44.97 95 ILE A C 1
ATOM 753 O O . ILE A 1 95 ? 9.033 12.205 3.346 1.00 44.97 95 ILE A O 1
ATOM 757 N N . ARG A 1 96 ? 10.112 11.318 5.103 1.00 45.47 96 ARG A N 1
ATOM 758 C CA . ARG A 1 96 ? 10.375 9.994 4.511 1.00 45.47 96 ARG A CA 1
ATOM 759 C C . ARG A 1 96 ? 9.250 8.988 4.799 1.00 45.47 96 ARG A C 1
ATOM 761 O O . ARG A 1 96 ? 8.913 8.231 3.897 1.00 45.47 96 ARG A O 1
ATOM 768 N N . LYS A 1 97 ? 8.673 9.025 6.003 1.00 47.66 97 LYS A N 1
ATOM 769 C CA . LYS A 1 97 ? 7.635 8.121 6.524 1.00 47.66 97 LYS A CA 1
ATOM 770 C C . LYS A 1 97 ? 6.205 8.599 6.226 1.00 47.66 97 LYS A C 1
ATOM 772 O O . LYS A 1 97 ? 5.271 7.834 6.394 1.00 47.66 97 LYS A O 1
ATOM 777 N N . MET A 1 98 ? 6.024 9.806 5.674 1.00 43.47 98 MET A N 1
ATOM 778 C CA . MET A 1 98 ? 4.721 10.336 5.214 1.00 43.47 98 MET A CA 1
ATOM 779 C C . MET A 1 98 ? 4.040 9.529 4.084 1.00 43.47 98 MET A C 1
ATOM 781 O O . MET A 1 98 ? 2.954 9.886 3.635 1.00 43.47 98 MET A O 1
ATOM 785 N N . GLY A 1 99 ? 4.684 8.471 3.589 1.00 50.38 99 GLY A N 1
ATOM 786 C CA . GLY A 1 99 ? 4.087 7.478 2.699 1.00 50.38 99 GLY A CA 1
ATOM 787 C C . GLY A 1 99 ? 4.506 6.055 3.059 1.00 50.38 99 GLY A C 1
ATOM 788 O O . GLY A 1 99 ? 4.475 5.188 2.190 1.00 50.38 99 GLY A O 1
ATOM 789 N N . ASP A 1 100 ? 4.974 5.819 4.285 1.00 58.75 100 ASP A N 1
ATOM 790 C CA . ASP A 1 100 ? 5.090 4.449 4.763 1.00 58.75 100 ASP A CA 1
ATOM 791 C C . ASP A 1 100 ? 3.701 3.939 5.122 1.00 58.75 100 ASP A C 1
ATOM 793 O O . ASP A 1 100 ? 2.844 4.664 5.632 1.00 58.75 100 ASP A O 1
ATOM 797 N N . PHE A 1 101 ? 3.484 2.685 4.772 1.00 65.62 101 PHE A N 1
ATOM 798 C CA . PHE A 1 101 ? 2.299 1.936 5.110 1.00 65.62 101 PHE A CA 1
ATOM 799 C C . PHE A 1 101 ? 2.742 0.736 5.933 1.00 65.62 101 PHE A C 1
ATOM 801 O O . PHE A 1 101 ? 3.846 0.216 5.748 1.00 65.62 101 PHE A O 1
ATOM 808 N N . GLU A 1 102 ? 1.899 0.332 6.866 1.00 71.44 102 GLU A N 1
ATOM 809 C CA . GLU A 1 102 ? 2.124 -0.831 7.704 1.00 71.44 102 GLU A CA 1
ATOM 810 C C . GLU A 1 102 ? 1.152 -1.923 7.270 1.00 71.44 102 GLU A C 1
ATOM 812 O O . GLU A 1 102 ? -0.058 -1.701 7.197 1.00 71.44 102 GLU A O 1
ATOM 817 N N . GLU A 1 103 ? 1.698 -3.090 6.939 1.00 74.06 103 GLU A N 1
ATOM 818 C CA . GLU A 1 103 ? 0.912 -4.293 6.691 1.00 74.06 103 GLU A CA 1
ATOM 819 C C . GLU A 1 103 ? 0.705 -5.020 8.016 1.00 74.06 103 GLU A C 1
ATOM 821 O O . GLU A 1 103 ? 1.661 -5.429 8.675 1.00 74.06 103 GLU A O 1
ATOM 826 N N . ILE A 1 104 ? -0.552 -5.198 8.397 1.00 77.88 104 ILE A N 1
ATOM 827 C CA . ILE A 1 104 ? -0.961 -5.877 9.619 1.00 77.88 104 ILE A CA 1
ATOM 828 C C . ILE A 1 104 ? -1.799 -7.084 9.223 1.00 77.88 104 ILE A C 1
ATOM 830 O O . ILE A 1 104 ? -2.772 -6.961 8.477 1.00 77.88 104 ILE A O 1
ATOM 834 N N . ASN A 1 105 ? -1.450 -8.267 9.730 1.00 80.31 105 ASN A N 1
ATOM 835 C CA . ASN A 1 105 ? -2.294 -9.435 9.527 1.00 80.31 105 ASN A CA 1
ATOM 836 C C . ASN A 1 105 ? -3.590 -9.262 10.322 1.00 80.31 105 ASN A C 1
ATOM 838 O O . ASN A 1 105 ? -3.573 -8.927 11.506 1.00 80.31 105 ASN A O 1
ATOM 842 N N . VAL A 1 106 ? -4.724 -9.537 9.685 1.00 79.12 106 VAL A N 1
ATOM 843 C CA . VAL A 1 106 ? -6.047 -9.390 10.302 1.00 79.12 106 VAL A CA 1
ATOM 844 C C . VAL A 1 106 ? -6.182 -10.263 11.563 1.00 79.12 106 VAL A C 1
ATOM 846 O O . VAL A 1 106 ? -6.878 -9.885 12.502 1.00 79.12 106 VAL A O 1
ATOM 849 N N . LYS A 1 107 ? -5.459 -11.390 11.630 1.00 80.19 107 LYS A N 1
ATOM 850 C CA . LYS A 1 107 ? -5.412 -12.280 12.806 1.00 80.19 107 LYS A CA 1
ATOM 851 C C . LYS A 1 107 ? -4.711 -11.680 14.025 1.00 80.19 107 LYS 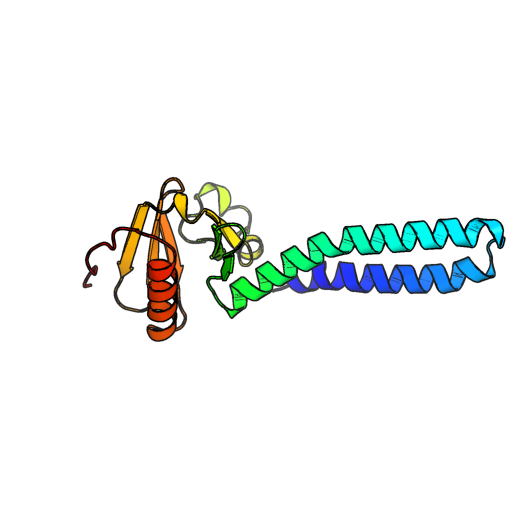A C 1
ATOM 853 O O . LYS A 1 107 ? -5.002 -12.095 15.143 1.00 80.19 107 LYS A O 1
ATOM 858 N N . ASP A 1 108 ? -3.804 -10.730 13.817 1.00 81.69 108 ASP A N 1
ATOM 859 C CA . ASP A 1 108 ? -2.999 -10.148 14.895 1.00 81.69 108 ASP A CA 1
ATOM 860 C C . ASP A 1 108 ? -3.741 -9.015 15.613 1.00 81.69 108 ASP A C 1
ATOM 862 O O . ASP A 1 108 ? -3.273 -8.517 16.640 1.00 81.69 108 ASP A O 1
ATOM 866 N N . ILE A 1 109 ? -4.903 -8.614 15.084 1.00 82.56 109 ILE A N 1
ATOM 867 C CA . ILE A 1 109 ? -5.784 -7.601 15.657 1.00 82.56 109 ILE A CA 1
ATOM 868 C C . ILE A 1 109 ? -6.586 -8.230 16.802 1.00 82.56 109 ILE A C 1
ATOM 870 O O . ILE A 1 109 ? -7.359 -9.165 16.603 1.00 82.56 109 ILE A O 1
ATOM 874 N N . SER A 1 110 ? -6.431 -7.690 18.010 1.00 82.38 110 SER A N 1
ATOM 875 C CA . SER A 1 110 ? -7.071 -8.196 19.229 1.00 82.38 110 SER A CA 1
ATOM 876 C C . SER A 1 110 ? -8.268 -7.358 19.675 1.00 82.38 110 SER A C 1
ATOM 878 O O . SER A 1 110 ? -9.254 -7.907 20.172 1.00 82.38 110 SER A O 1
ATOM 880 N N . SER A 1 111 ? -8.205 -6.036 19.499 1.00 82.56 111 SER A N 1
ATOM 881 C CA . SER A 1 111 ? -9.307 -5.121 19.812 1.00 82.56 111 SER A CA 1
ATOM 882 C C . SER A 1 111 ? -9.252 -3.860 18.962 1.00 82.56 111 SER A C 1
ATOM 884 O O . SER A 1 111 ? -8.202 -3.471 18.452 1.00 82.56 111 SER A O 1
ATOM 886 N N . VAL A 1 112 ? -10.406 -3.221 18.804 1.00 83.31 112 VAL A N 1
ATOM 887 C CA . VAL A 1 112 ? -10.535 -1.953 18.082 1.00 83.31 112 VAL A CA 1
ATOM 888 C C . VAL A 1 112 ? -11.276 -0.976 18.976 1.00 83.31 112 VAL A C 1
ATOM 890 O O . VAL A 1 112 ? -12.344 -1.304 19.499 1.00 83.31 112 VAL A O 1
ATOM 893 N N . THR A 1 113 ? -10.720 0.219 19.136 1.00 82.25 113 THR A N 1
ATOM 894 C CA . THR A 1 113 ? -11.293 1.275 19.969 1.00 82.25 113 THR A CA 1
ATOM 895 C C . THR A 1 113 ? -11.683 2.459 19.104 1.00 82.25 113 THR A C 1
ATOM 897 O O . THR A 1 113 ? -10.898 2.957 18.293 1.00 82.25 113 THR A O 1
ATOM 900 N N . ARG A 1 114 ? -12.919 2.923 19.289 1.00 79.38 114 ARG A N 1
ATOM 901 C CA . ARG A 1 114 ? -13.441 4.113 18.626 1.00 79.38 114 ARG A CA 1
ATOM 902 C C . ARG A 1 114 ? -13.267 5.323 19.536 1.00 79.38 114 ARG A C 1
ATOM 904 O O . ARG A 1 114 ? -13.711 5.304 20.682 1.00 79.38 114 ARG A O 1
ATOM 911 N N . GLU A 1 115 ? -12.655 6.372 19.000 1.00 78.00 115 GLU A N 1
ATOM 912 C CA . GLU A 1 115 ? -12.620 7.694 19.623 1.00 78.00 115 GLU A CA 1
ATOM 913 C C . GLU A 1 115 ? -13.617 8.618 18.906 1.00 78.00 115 GLU A C 1
ATOM 915 O O . GLU A 1 115 ? -13.888 8.479 17.702 1.00 78.00 115 GLU A O 1
ATOM 920 N N . LYS A 1 116 ? -14.215 9.551 19.652 1.00 67.50 116 LYS A N 1
ATOM 921 C CA . LYS A 1 116 ? -15.176 10.518 19.117 1.00 67.50 116 LYS A CA 1
ATOM 922 C C . LYS A 1 116 ? -14.527 11.349 18.005 1.00 67.50 116 LYS A C 1
ATOM 924 O O . LYS A 1 116 ? -13.415 11.843 18.131 1.00 67.50 116 LYS A O 1
ATOM 929 N N . GLY A 1 117 ? -15.240 11.522 16.891 1.00 74.94 117 GLY A N 1
ATOM 930 C CA . GLY A 1 117 ? -14.705 12.237 15.730 1.00 74.94 117 GLY A CA 1
ATOM 931 C C . GLY A 1 117 ? -14.221 11.285 14.646 1.00 74.94 117 GLY A C 1
ATOM 932 O O . GLY A 1 117 ? -14.969 10.412 14.221 1.00 74.94 117 GLY A O 1
ATOM 933 N N . VAL A 1 118 ? -13.003 11.492 14.157 1.00 79.19 118 VAL A N 1
ATOM 934 C CA . VAL A 1 118 ? -12.488 10.831 12.948 1.00 79.19 118 VAL A CA 1
ATOM 935 C C . VAL A 1 118 ? -11.332 9.865 13.218 1.00 79.19 118 VAL A C 1
ATOM 937 O O . VAL A 1 118 ? -10.681 9.424 12.281 1.00 79.19 118 VAL A O 1
ATOM 940 N N . ASN A 1 119 ? -11.071 9.523 14.480 1.00 80.31 119 ASN A N 1
ATOM 941 C CA . ASN A 1 119 ? -9.971 8.637 14.856 1.00 80.31 119 ASN A CA 1
ATOM 942 C C . ASN A 1 119 ? -10.468 7.215 15.154 1.00 80.31 119 ASN A C 1
ATOM 944 O O . ASN A 1 119 ? -11.552 7.017 15.714 1.00 80.31 119 ASN A O 1
ATOM 948 N N . LEU A 1 120 ? -9.649 6.229 14.798 1.00 82.25 120 LEU A N 1
ATOM 949 C CA . LEU A 1 120 ? -9.822 4.816 15.128 1.00 82.25 120 LEU A CA 1
ATOM 950 C C . LEU A 1 120 ? -8.500 4.269 15.661 1.00 82.25 120 LEU A C 1
ATOM 952 O O . LEU A 1 120 ? -7.453 4.545 15.080 1.00 82.25 120 LEU A O 1
ATOM 956 N N . TYR A 1 121 ? -8.548 3.459 16.714 1.00 83.69 121 TYR A N 1
ATOM 957 C CA . TYR A 1 121 ? -7.374 2.764 17.232 1.00 83.69 121 TYR A CA 1
ATOM 958 C C . TYR A 1 121 ? -7.518 1.268 17.011 1.00 83.69 121 TYR A C 1
ATOM 960 O O . TYR A 1 121 ? -8.538 0.674 17.365 1.00 83.69 121 TYR A O 1
ATOM 968 N N . ILE A 1 122 ? -6.486 0.660 16.438 1.00 83.25 122 ILE A N 1
ATOM 969 C CA . ILE A 1 12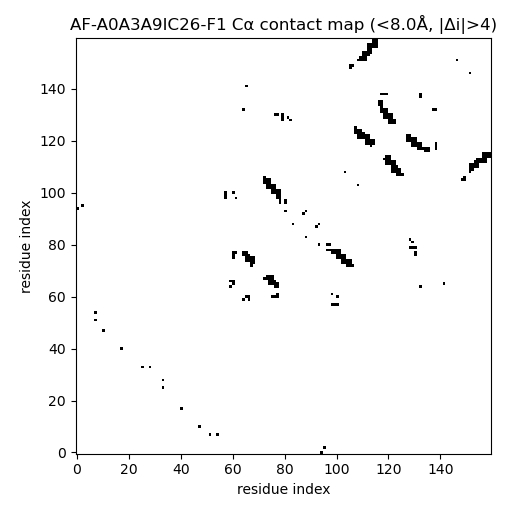2 ? -6.381 -0.789 16.300 1.00 83.25 122 ILE A CA 1
ATOM 970 C C . ILE A 1 122 ? -5.310 -1.270 17.273 1.00 83.25 122 ILE A C 1
ATOM 972 O O . ILE A 1 122 ? -4.187 -0.763 17.272 1.00 83.25 122 ILE A O 1
ATOM 976 N N . HIS A 1 123 ? -5.666 -2.252 18.093 1.00 84.06 123 HIS A N 1
ATOM 977 C CA . HIS A 1 123 ? -4.770 -2.892 19.042 1.00 84.06 123 HIS A CA 1
ATOM 978 C C . HIS A 1 123 ? -4.549 -4.350 18.650 1.00 84.06 123 HIS A C 1
ATOM 980 O O . HIS A 1 123 ? -5.480 -5.048 18.240 1.00 84.06 123 HIS A O 1
ATOM 986 N N . GLY A 1 124 ? -3.322 -4.822 18.817 1.00 83.25 124 GLY A N 1
ATOM 987 C CA . GLY A 1 124 ? -2.932 -6.182 18.480 1.00 83.25 124 GLY A CA 1
ATOM 988 C C . GLY A 1 124 ? -1.585 -6.561 19.075 1.00 83.25 124 GLY A C 1
ATOM 989 O O . GLY A 1 124 ? -1.052 -5.854 19.933 1.00 83.25 124 GLY A O 1
ATOM 990 N N . GLN A 1 125 ? -1.003 -7.660 18.595 1.00 76.62 125 GLN A N 1
ATOM 991 C CA . GLN A 1 125 ? 0.362 -8.046 18.990 1.00 76.62 125 GLN A CA 1
ATOM 992 C C . GLN A 1 125 ? 1.415 -7.000 18.580 1.00 76.62 125 GLN A C 1
ATOM 994 O O . GLN A 1 125 ? 2.438 -6.854 19.239 1.00 76.62 125 GLN A O 1
ATOM 999 N N . PHE A 1 126 ? 1.125 -6.212 17.542 1.00 75.69 126 PHE A N 1
ATOM 1000 C CA . PHE A 1 126 ? 1.932 -5.081 17.067 1.00 75.69 126 PHE A CA 1
ATOM 1001 C C . PHE A 1 126 ? 1.800 -3.808 17.935 1.00 75.69 126 PHE A C 1
ATOM 1003 O O . PHE A 1 126 ? 2.360 -2.757 17.603 1.00 75.69 126 PHE A O 1
ATOM 1010 N N . GLY A 1 127 ? 1.057 -3.874 19.045 1.00 79.50 127 GLY A N 1
ATOM 1011 C CA . GLY A 1 127 ? 0.755 -2.739 19.911 1.00 79.50 127 GLY A CA 1
ATOM 1012 C C . GLY A 1 127 ? -0.488 -1.976 19.455 1.00 79.50 127 GLY A C 1
ATOM 1013 O O . GLY A 1 127 ? -1.439 -2.569 18.955 1.00 79.50 127 GLY A O 1
ATOM 1014 N N . SER A 1 128 ? -0.493 -0.658 19.665 1.00 76.56 128 SER A N 1
ATOM 1015 C CA . SER A 1 128 ? -1.588 0.235 19.267 1.00 76.56 128 SER A CA 1
ATOM 1016 C C . SER A 1 128 ? -1.198 1.062 18.045 1.00 76.56 128 SER A C 1
ATOM 1018 O O . SER A 1 128 ? -0.062 1.545 17.966 1.00 76.56 128 SER A O 1
ATOM 1020 N N . ARG A 1 129 ? -2.134 1.237 17.110 1.00 78.62 129 ARG A N 1
ATOM 1021 C CA . ARG A 1 129 ? -2.003 2.124 15.947 1.00 78.62 129 ARG A CA 1
ATOM 1022 C C . ARG A 1 129 ? -3.219 3.022 15.826 1.00 78.62 129 ARG A C 1
ATOM 1024 O O . ARG A 1 129 ? -4.349 2.535 15.866 1.00 78.62 129 ARG A O 1
ATOM 1031 N N . LYS A 1 130 ? -2.977 4.320 15.672 1.00 79.62 130 LYS A N 1
ATOM 1032 C CA . LYS A 1 130 ? -3.990 5.338 15.402 1.00 79.62 130 LYS A CA 1
ATOM 1033 C C . LYS A 1 130 ? -4.160 5.514 13.897 1.00 79.62 130 LYS A C 1
ATOM 1035 O O . LYS A 1 130 ? -3.194 5.696 13.163 1.00 79.62 130 LYS A O 1
ATOM 1040 N N . ILE A 1 131 ? -5.408 5.519 13.449 1.00 78.50 131 ILE A N 1
ATOM 1041 C CA . ILE A 1 131 ? -5.793 5.810 12.070 1.00 78.50 131 ILE A CA 1
ATOM 1042 C C . ILE A 1 131 ? -6.682 7.047 12.092 1.00 78.50 131 ILE A C 1
ATOM 1044 O O . ILE A 1 131 ? -7.724 7.070 12.753 1.00 78.50 131 ILE A O 1
ATOM 1048 N N . ASN A 1 132 ? -6.264 8.079 11.365 1.00 77.25 132 ASN A N 1
ATOM 1049 C CA . ASN A 1 132 ? -7.031 9.304 11.197 1.00 77.25 132 ASN A CA 1
ATOM 1050 C C . ASN A 1 132 ? -7.806 9.260 9.873 1.00 77.25 132 ASN A C 1
ATOM 1052 O O . ASN A 1 132 ? -7.237 8.992 8.815 1.00 77.25 132 ASN A O 1
ATOM 1056 N N . PHE A 1 133 ? -9.107 9.528 9.936 1.00 76.19 133 PHE A N 1
ATOM 1057 C CA . PHE A 1 133 ? -9.990 9.585 8.777 1.00 76.19 133 PHE A CA 1
ATOM 1058 C C . PHE A 1 133 ? -10.335 11.033 8.425 1.00 76.19 133 PHE A C 1
ATOM 1060 O O . PHE A 1 133 ? -10.370 11.919 9.270 1.00 76.19 133 PHE A O 1
ATOM 1067 N N . SER A 1 134 ? -10.675 11.284 7.161 1.00 74.69 134 SER A N 1
ATOM 1068 C CA . SER A 1 134 ? -11.120 12.618 6.739 1.00 74.69 134 SER A CA 1
ATOM 1069 C C . SER A 1 134 ? -12.540 12.954 7.211 1.00 74.69 134 SER A C 1
ATOM 1071 O O . SER A 1 134 ? -12.900 14.121 7.313 1.00 74.69 134 SER A O 1
ATOM 1073 N N . ASN A 1 135 ? -13.385 11.941 7.431 1.00 79.62 135 ASN A N 1
ATOM 1074 C CA . ASN A 1 135 ? -14.782 12.109 7.827 1.00 79.62 135 ASN A CA 1
ATOM 1075 C C . ASN A 1 135 ? -15.249 10.914 8.675 1.00 79.62 135 ASN A C 1
ATOM 1077 O O . ASN A 1 135 ? -14.776 9.791 8.483 1.00 79.62 135 ASN A O 1
ATOM 1081 N N . LYS A 1 136 ? -16.220 11.151 9.566 1.00 80.75 136 LYS A N 1
ATOM 1082 C CA . LYS A 1 136 ? -16.862 10.134 10.413 1.00 80.75 136 LYS A CA 1
ATOM 1083 C C . LYS A 1 136 ? -17.446 8.990 9.587 1.00 80.75 136 LYS A C 1
ATOM 1085 O O . LYS A 1 136 ? -17.254 7.836 9.940 1.00 80.75 136 LYS A O 1
ATOM 1090 N N . GLN A 1 137 ? -18.079 9.314 8.458 1.00 80.69 137 GLN A N 1
ATOM 1091 C CA . GLN A 1 137 ? -18.676 8.314 7.573 1.00 80.69 137 GLN A CA 1
ATOM 1092 C C . GLN A 1 137 ? -17.642 7.289 7.079 1.00 80.69 137 GLN A C 1
ATOM 1094 O O . GLN A 1 137 ? -17.855 6.092 7.229 1.00 80.69 137 GLN A O 1
ATOM 1099 N N . LYS A 1 138 ? -16.481 7.742 6.582 1.00 79.06 138 LYS A N 1
ATOM 1100 C CA . LYS A 1 138 ? -15.414 6.842 6.104 1.00 79.06 138 LYS A CA 1
ATOM 1101 C C . LYS A 1 138 ? -14.826 5.978 7.222 1.00 79.06 138 LYS A C 1
ATOM 1103 O O . LYS A 1 138 ? -14.473 4.825 6.992 1.00 79.06 138 LYS A O 1
ATOM 1108 N N . ARG A 1 139 ? -14.725 6.531 8.436 1.00 83.25 139 ARG A N 1
ATOM 1109 C CA . ARG A 1 139 ? -14.310 5.775 9.626 1.00 83.25 139 ARG A CA 1
ATOM 1110 C C . ARG A 1 139 ? -15.296 4.642 9.910 1.00 83.25 139 ARG A C 1
ATOM 1112 O O . ARG A 1 139 ? -14.866 3.520 10.151 1.00 83.25 139 ARG A O 1
ATOM 1119 N N . ASP A 1 140 ? -16.594 4.927 9.872 1.00 82.44 140 ASP A N 1
ATOM 1120 C CA . ASP A 1 140 ? -17.636 3.942 10.176 1.00 82.44 140 ASP A CA 1
ATOM 1121 C C . ASP A 1 140 ? -17.765 2.879 9.066 1.00 82.44 140 ASP A C 1
ATOM 1123 O O . ASP A 1 140 ? -17.934 1.701 9.374 1.00 82.44 140 ASP A O 1
ATOM 1127 N N . GLU A 1 141 ? -17.569 3.253 7.796 1.00 82.56 141 GLU A N 1
ATOM 1128 C CA . GLU A 1 141 ? -17.438 2.312 6.669 1.00 82.56 141 GLU A CA 1
ATOM 1129 C C . GLU A 1 141 ? -16.239 1.369 6.858 1.00 82.56 141 GLU A C 1
ATOM 1131 O O . GLU A 1 141 ? -16.379 0.152 6.736 1.00 82.56 141 GLU A O 1
ATOM 1136 N N . CYS A 1 142 ? -15.070 1.906 7.232 1.00 81.75 142 CYS A N 1
ATOM 1137 C CA . CYS A 1 142 ? -13.887 1.099 7.540 1.00 81.75 142 CYS A CA 1
ATOM 1138 C C . CYS A 1 142 ? -14.125 0.169 8.738 1.00 81.75 142 CYS A C 1
ATOM 1140 O O . CYS A 1 142 ? -13.686 -0.980 8.733 1.00 81.75 142 CYS A O 1
ATOM 1142 N N . LEU A 1 143 ? -14.820 0.655 9.767 1.00 82.56 143 LEU A N 1
ATOM 1143 C CA . LEU A 1 143 ? -15.150 -0.118 10.959 1.00 82.56 143 LEU A CA 1
ATOM 1144 C C . LEU A 1 143 ? -16.090 -1.280 10.612 1.00 82.56 143 LEU A C 1
ATOM 1146 O O . LEU A 1 143 ? -15.849 -2.406 11.040 1.00 82.56 143 LEU A O 1
ATOM 1150 N N . SER A 1 144 ? -17.105 -1.033 9.782 1.00 82.00 144 SER A N 1
ATOM 1151 C CA . SER A 1 144 ? -18.004 -2.069 9.263 1.00 82.00 144 SER A CA 1
ATOM 1152 C C . SER A 1 144 ? -17.262 -3.088 8.388 1.00 82.00 144 SER A C 1
ATOM 1154 O O . SER A 1 144 ? -17.433 -4.295 8.559 1.00 82.00 144 SER A O 1
ATOM 1156 N N . ALA A 1 145 ? -16.366 -2.626 7.509 1.00 82.88 145 ALA A N 1
ATOM 1157 C CA . ALA A 1 145 ? -15.536 -3.498 6.679 1.00 82.88 145 ALA A CA 1
ATOM 1158 C C . ALA A 1 145 ? -14.602 -4.390 7.513 1.00 82.88 145 ALA A C 1
ATOM 1160 O O . ALA A 1 145 ? -14.398 -5.554 7.159 1.00 82.88 145 ALA A O 1
ATOM 1161 N N . LEU A 1 146 ? -14.073 -3.862 8.621 1.00 82.38 146 LEU A N 1
ATOM 1162 C CA . LEU A 1 146 ? -13.260 -4.597 9.586 1.00 82.38 146 LEU A CA 1
ATOM 1163 C C . LEU A 1 146 ? -14.102 -5.610 10.375 1.00 82.38 146 LEU A C 1
ATOM 1165 O O . LEU A 1 146 ? -13.683 -6.749 10.537 1.00 82.38 146 LEU A O 1
ATOM 1169 N N . GLN A 1 147 ? -15.313 -5.240 10.803 1.00 80.62 147 GLN A N 1
ATOM 1170 C CA . GLN A 1 147 ? -16.259 -6.155 11.459 1.00 80.62 147 GLN A CA 1
ATOM 1171 C C . GLN A 1 147 ? -16.642 -7.341 10.576 1.00 80.62 147 GLN A C 1
ATOM 1173 O O . GLN A 1 147 ? -16.731 -8.466 11.059 1.00 80.62 147 GLN A O 1
ATOM 1178 N N . ALA A 1 148 ? -16.843 -7.103 9.280 1.00 81.00 148 ALA A N 1
ATOM 1179 C CA . ALA A 1 148 ? -17.177 -8.161 8.333 1.00 81.00 148 ALA A CA 1
ATOM 1180 C C . ALA A 1 148 ? -16.040 -9.186 8.152 1.00 81.00 148 ALA A C 1
ATOM 1182 O O . ALA A 1 148 ? -16.293 -10.322 7.759 1.00 81.00 148 ALA A O 1
ATOM 1183 N N . ARG A 1 149 ? -14.790 -8.790 8.426 1.00 75.56 149 ARG A N 1
ATOM 1184 C CA . ARG A 1 149 ? -13.579 -9.586 8.161 1.00 75.56 149 ARG A CA 1
ATOM 1185 C C . ARG A 1 149 ? -12.935 -10.160 9.417 1.00 75.56 149 ARG A C 1
ATOM 1187 O O . ARG A 1 149 ? -12.159 -11.110 9.317 1.00 75.56 149 ARG A O 1
ATOM 1194 N N . THR A 1 150 ? -13.266 -9.621 10.588 1.00 73.62 150 THR A N 1
ATOM 1195 C CA . THR A 1 150 ? -12.619 -9.993 11.844 1.00 73.62 150 THR A CA 1
ATOM 1196 C C . THR A 1 150 ? -13.620 -10.138 12.983 1.00 73.62 150 THR A C 1
ATOM 1198 O O . THR A 1 150 ? -14.461 -9.277 13.211 1.00 73.62 150 THR A O 1
ATOM 1201 N N . SER A 1 151 ? -13.469 -11.190 13.790 1.00 68.12 151 SER A N 1
ATOM 1202 C CA . SER A 1 151 ? -14.289 -11.451 14.987 1.00 68.12 151 SER A CA 1
ATOM 1203 C C . SER A 1 151 ? -13.846 -10.639 16.217 1.00 68.12 151 SER A C 1
ATOM 1205 O O . SER A 1 151 ? -13.919 -11.115 17.351 1.00 68.12 151 SER A O 1
ATOM 1207 N N . VAL A 1 152 ? -13.288 -9.448 16.000 1.00 70.12 152 VAL A N 1
ATOM 1208 C CA . VAL A 1 152 ? -12.581 -8.672 17.026 1.00 70.12 152 VAL A CA 1
ATOM 1209 C C . VAL A 1 152 ? -13.567 -8.054 18.010 1.00 70.12 152 VAL A C 1
ATOM 1211 O O . VAL A 1 152 ? -14.631 -7.571 17.627 1.00 70.12 152 VAL A O 1
ATOM 1214 N N . ARG A 1 153 ? -13.202 -8.030 19.299 1.00 65.75 153 ARG A N 1
ATOM 1215 C CA . ARG A 1 153 ? -13.983 -7.327 20.322 1.00 65.75 153 ARG A CA 1
ATOM 1216 C C . ARG A 1 153 ? -13.818 -5.818 20.149 1.00 65.75 153 ARG A C 1
ATOM 1218 O O . ARG A 1 153 ? -12.715 -5.286 20.271 1.00 65.75 153 ARG A O 1
ATOM 1225 N N . PHE A 1 154 ? -14.926 -5.133 19.895 1.00 67.94 154 PHE A N 1
ATOM 1226 C CA . PHE A 1 154 ? -14.968 -3.676 19.837 1.00 67.94 154 PHE A CA 1
ATOM 1227 C C . PHE A 1 1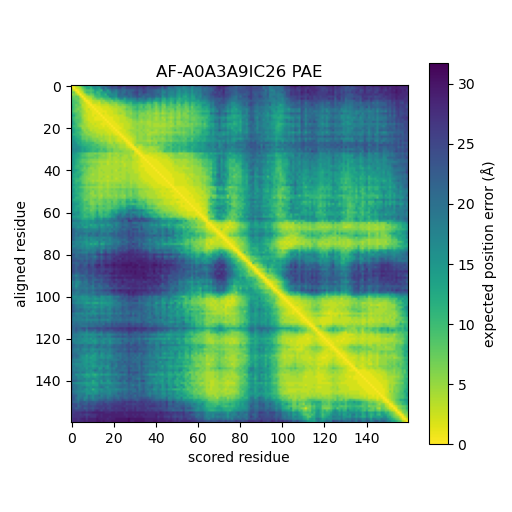54 ? -15.038 -3.109 21.255 1.00 67.94 154 PHE A C 1
ATOM 1229 O O . PHE A 1 154 ? -15.927 -3.458 22.035 1.00 67.94 154 PHE A O 1
ATOM 1236 N N . GLY A 1 155 ? -14.060 -2.271 21.599 1.00 61.44 155 GLY A N 1
ATOM 1237 C CA . GLY A 1 155 ? -14.024 -1.539 22.860 1.00 61.44 155 GLY A CA 1
ATOM 1238 C C . GLY A 1 155 ? -15.159 -0.515 22.946 1.00 61.44 155 GLY A C 1
ATOM 1239 O O . GLY A 1 155 ? -15.713 -0.094 21.929 1.00 61.44 155 GLY A O 1
ATOM 1240 N N . ARG A 1 156 ? -15.520 -0.116 24.172 1.00 57.88 156 ARG A N 1
ATOM 1241 C CA . ARG A 1 156 ? -16.535 0.924 24.401 1.00 57.88 156 ARG A CA 1
ATOM 1242 C C . ARG A 1 156 ? -16.080 2.256 23.799 1.00 57.88 156 ARG A C 1
ATOM 1244 O O . ARG A 1 156 ? -14.892 2.564 23.801 1.00 57.88 156 ARG A O 1
ATOM 1251 N N . ASP A 1 157 ? -17.049 3.027 23.317 1.00 55.12 157 ASP A N 1
ATOM 1252 C CA . ASP A 1 157 ? -16.857 4.380 22.796 1.00 55.12 157 ASP A CA 1
ATOM 1253 C C . ASP A 1 157 ? -16.175 5.251 23.861 1.00 55.12 157 ASP A C 1
ATOM 1255 O O . ASP A 1 157 ? -16.710 5.420 24.962 1.00 55.12 157 ASP A O 1
ATOM 1259 N N . LEU A 1 15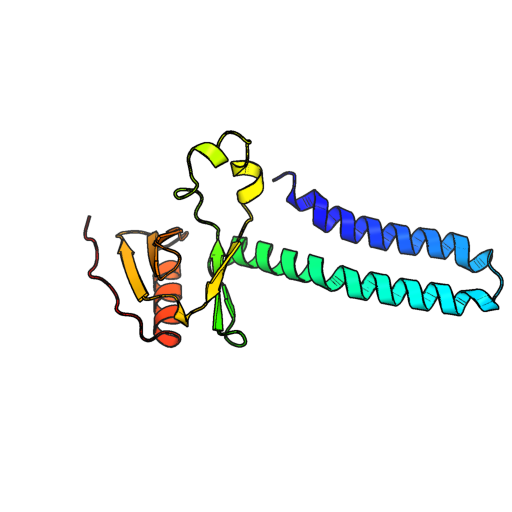8 ? -14.985 5.777 23.562 1.00 52.56 158 LEU A N 1
ATOM 1260 C CA . LEU A 1 158 ? -14.303 6.722 24.445 1.00 52.56 158 LEU A CA 1
ATOM 1261 C C . LEU A 1 158 ? -14.962 8.091 24.240 1.00 52.56 158 LEU A C 1
ATOM 1263 O O . LEU A 1 158 ? -14.592 8.864 23.357 1.00 52.56 158 LEU A O 1
ATOM 1267 N N . GLY A 1 159 ? -16.035 8.324 24.996 1.00 38.66 159 GLY A N 1
ATOM 1268 C CA . GLY A 1 159 ? -16.912 9.490 24.903 1.00 38.66 159 GLY A CA 1
ATOM 1269 C C . GLY A 1 159 ? -16.315 10.775 25.475 1.00 38.66 159 GLY A C 1
ATOM 1270 O O . GLY A 1 159 ? -16.886 11.331 26.410 1.00 38.66 159 GLY A O 1
ATOM 1271 N N . TYR A 1 160 ? -15.211 11.255 24.904 1.00 42.03 160 TYR A N 1
ATOM 1272 C CA . TYR A 1 160 ? -14.690 12.603 25.159 1.00 42.03 160 TYR A CA 1
ATOM 1273 C C . TYR A 1 160 ? -15.162 13.553 24.053 1.00 42.03 160 TYR A C 1
ATOM 1275 O O . TYR A 1 160 ? -14.695 13.410 22.907 1.00 42.03 160 TYR A O 1
#

Solvent-accessible surface area (backbone atoms only — not comparable to full-atom values): 9188 Å² total; per-residue (Å²): 118,77,70,62,58,49,57,60,44,48,54,51,51,48,54,52,48,52,52,53,51,45,70,63,42,63,82,74,50,64,79,82,52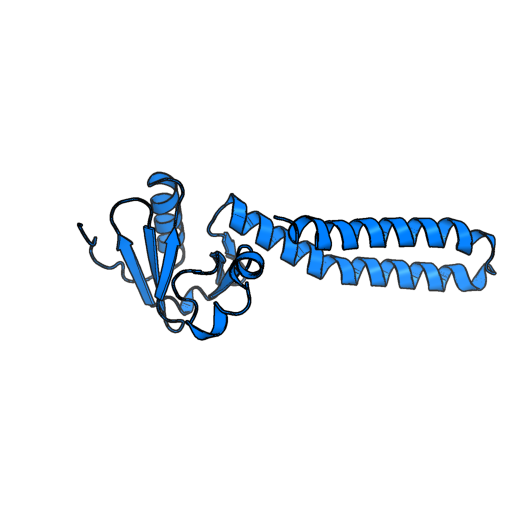,52,62,58,52,53,53,50,51,54,51,52,52,58,60,50,49,57,64,50,52,58,47,51,52,41,51,46,28,72,77,63,41,64,43,77,39,79,88,82,45,32,33,37,34,53,47,47,73,88,78,58,56,79,84,57,58,81,70,64,36,70,77,66,45,76,64,40,65,41,80,40,54,55,84,48,48,58,34,38,36,43,40,65,70,32,43,39,35,45,29,32,84,89,43,76,43,59,44,80,42,97,39,50,66,61,42,51,52,51,50,51,57,46,55,77,74,37,96,53,54,70,49,73,72,48,88,110

Organism: Aeromonas veronii (NCBI:txid654)

Radius of gyration: 21.78 Å; Cα contacts (8 Å, |Δi|>4): 171; chains: 1; bounding box: 44×29×61 Å

Mean predicted aligned error: 13.5 Å

Nearest PDB structures (foldseek):
  4k17-assembly1_A  TM=8.664E-01  e=7.572E-02  Mus musculus
  4k17-assembly2_B  TM=8.555E-01  e=9.130E-02  Mus musculus
  2cod-assembly1_A  TM=7.622E-01  e=1.504E-01  Homo sapiens
  7yis-assembly1_A  TM=7.658E-01  e=4.079E-01  Homo sapiens